Protein AF-A0A345XY57-F1 (afdb_monomer_lite)

Organism: NCBI:txid83291

pLDDT: mean 79.65, std 17.93, range [41.66, 95.31]

Secondary structure (DSSP, 8-state):
--PPPP-----EEEEEEE-TTS-EEEEEEEEEEEEEE-GGG-EEEEEEEEEEEEEGGG--PPTT---TTS-EE-S-S-GGGGSPPPPPHHHHHHTT-

Sequence (97 aa):
MYTPEEEMVVMRLLAWRRAEDGTWWAHCGLRLWSVAVGEGGRTRAVPRVVTSWVPADRLQPIPEEDYAEVPRITGGRSAAAQQPRRPTLEERTRRSR

Foldseek 3Di:
DDDPDPDDDDWDFAAWEAAPVRWIKTKTWDWDWDWDQDPPRDIDTDIDIDIAIDGPVPDDDDPPDDCPPHYYDYDDHDRVVVDPDPQPPVNVVVVVD

Structure (mmCIF, N/CA/C/O backbone):
data_AF-A0A345XY57-F1
#
_entry.id   AF-A0A345XY57-F1
#
loop_
_atom_site.group_PDB
_atom_site.id
_atom_site.type_symbol
_atom_site.label_atom_id
_atom_site.label_alt_id
_atom_site.label_comp_id
_atom_site.label_asym_id
_atom_site.label_entity_id
_atom_site.label_seq_id
_atom_site.pdbx_PDB_ins_code
_atom_site.Cartn_x
_atom_site.Cartn_y
_atom_site.Cartn_z
_atom_site.occupancy
_atom_site.B_iso_or_equiv
_atom_site.auth_seq_id
_atom_site.auth_comp_id
_atom_site.auth_asym_id
_atom_site.auth_atom_id
_atom_site.pdbx_PDB_model_num
ATOM 1 N N . MET A 1 1 ? -1.771 34.466 -5.415 1.00 41.66 1 MET A N 1
ATOM 2 C CA . MET A 1 1 ? -0.640 33.829 -4.712 1.00 41.66 1 MET A CA 1
ATOM 3 C C . MET A 1 1 ? -1.144 32.456 -4.309 1.00 41.66 1 MET A C 1
ATOM 5 O O . MET A 1 1 ? -1.981 32.387 -3.424 1.00 41.66 1 MET A O 1
ATOM 9 N N . TYR A 1 2 ? -0.798 31.414 -5.066 1.00 43.56 2 TYR A N 1
ATOM 10 C CA . TYR A 1 2 ? -1.266 30.054 -4.795 1.00 43.56 2 TYR A CA 1
ATOM 11 C C . TYR A 1 2 ? -0.288 29.424 -3.805 1.00 43.56 2 TYR A C 1
ATOM 13 O O . TYR A 1 2 ? 0.888 29.260 -4.123 1.00 43.56 2 TYR A O 1
ATOM 21 N N . THR A 1 3 ? -0.742 29.154 -2.585 1.00 51.78 3 THR A N 1
ATOM 22 C CA . THR A 1 3 ? -0.071 28.196 -1.702 1.00 51.78 3 THR A CA 1
ATOM 23 C C . THR A 1 3 ? -0.083 26.840 -2.399 1.00 51.78 3 THR A C 1
ATOM 25 O O . THR A 1 3 ? -1.130 26.490 -2.946 1.00 51.78 3 THR A O 1
ATOM 28 N N . PRO A 1 4 ? 1.032 26.089 -2.433 1.00 51.97 4 PRO A N 1
ATOM 29 C CA . PRO A 1 4 ? 0.988 24.738 -2.964 1.00 51.97 4 PRO A CA 1
ATOM 30 C C . PRO A 1 4 ? -0.015 23.949 -2.122 1.00 51.97 4 PRO A C 1
ATOM 32 O O . PRO A 1 4 ? 0.137 23.841 -0.905 1.00 51.97 4 PRO A O 1
ATOM 35 N N . GLU A 1 5 ? -1.080 23.484 -2.767 1.00 64.88 5 GLU A N 1
ATOM 36 C CA . GLU A 1 5 ? -1.950 22.460 -2.203 1.00 64.88 5 GLU A CA 1
ATOM 37 C C . GLU A 1 5 ? -1.062 21.256 -1.860 1.00 64.88 5 GLU A C 1
ATOM 39 O O . GLU A 1 5 ? -0.089 20.983 -2.569 1.00 64.88 5 GLU A O 1
ATOM 44 N N . GLU A 1 6 ? -1.320 20.595 -0.733 1.00 71.88 6 GLU A N 1
ATOM 45 C CA . GLU A 1 6 ? -0.533 19.438 -0.304 1.00 71.88 6 GLU A CA 1
ATOM 46 C C . GLU A 1 6 ? -0.450 18.422 -1.456 1.00 71.88 6 GLU A C 1
ATOM 48 O O . GLU A 1 6 ? -1.466 17.915 -1.931 1.00 71.88 6 GLU A O 1
ATOM 53 N N . GLU A 1 7 ? 0.760 18.151 -1.955 1.00 76.56 7 GLU A N 1
ATOM 54 C CA . GLU A 1 7 ? 0.948 17.218 -3.066 1.00 76.56 7 GLU A CA 1
ATOM 55 C C . GLU A 1 7 ? 0.620 15.796 -2.591 1.00 76.56 7 GLU A C 1
ATOM 57 O O . GLU A 1 7 ? 1.391 15.166 -1.863 1.00 76.56 7 GLU A O 1
ATOM 62 N N . MET A 1 8 ? -0.537 15.278 -3.004 1.00 81.94 8 MET A N 1
ATOM 63 C CA . MET A 1 8 ? -0.962 13.917 -2.681 1.00 81.94 8 MET A CA 1
ATOM 64 C C . MET A 1 8 ? -0.611 12.937 -3.800 1.00 81.94 8 MET A C 1
ATOM 66 O O . MET A 1 8 ? -0.684 13.258 -4.987 1.00 81.94 8 MET A O 1
ATOM 70 N N . VAL A 1 9 ? -0.299 11.693 -3.428 1.00 87.31 9 VAL A N 1
ATOM 71 C CA . VAL A 1 9 ? -0.106 10.593 -4.379 1.00 87.31 9 VAL A CA 1
ATOM 72 C C . VAL A 1 9 ? -1.076 9.456 -4.086 1.00 87.31 9 VAL A C 1
ATOM 74 O O . VAL A 1 9 ? -1.190 8.989 -2.954 1.00 87.31 9 VAL A O 1
ATOM 77 N N . VAL A 1 10 ? -1.762 8.975 -5.123 1.00 90.62 10 VAL A N 1
ATOM 78 C CA . VAL A 1 10 ? -2.642 7.808 -5.014 1.00 90.62 10 VAL A CA 1
ATOM 79 C C . VAL A 1 10 ? -1.800 6.538 -5.082 1.00 90.62 10 VAL A C 1
ATOM 81 O O . VAL A 1 10 ? -1.054 6.317 -6.037 1.00 90.62 10 VAL A O 1
ATOM 84 N N . MET A 1 11 ? -1.931 5.682 -4.072 1.00 93.38 11 MET A N 1
ATOM 85 C CA . MET A 1 11 ? -1.239 4.397 -3.991 1.00 93.38 11 MET A CA 1
ATOM 86 C C . MET A 1 11 ? -2.243 3.262 -3.815 1.00 93.38 11 MET A C 1
ATOM 88 O O . MET A 1 11 ? -3.301 3.435 -3.218 1.00 93.38 11 MET A O 1
ATOM 92 N N . ARG A 1 12 ? -1.881 2.066 -4.280 1.00 94.25 12 ARG A N 1
ATOM 93 C CA . ARG A 1 12 ? -2.650 0.856 -3.997 1.00 94.25 12 ARG A CA 1
ATOM 94 C C . ARG A 1 12 ? -2.312 0.357 -2.600 1.00 94.25 12 ARG A C 1
ATOM 96 O O . ARG A 1 12 ? -1.152 0.058 -2.326 1.00 94.25 12 ARG A O 1
ATOM 103 N N . LEU A 1 13 ? -3.320 0.196 -1.757 1.00 94.94 13 LEU A N 1
ATOM 104 C CA . LEU A 1 13 ? -3.182 -0.472 -0.472 1.00 94.94 13 LEU A CA 1
ATOM 105 C C . LEU A 1 13 ? -3.074 -1.994 -0.682 1.00 94.94 13 LEU A C 1
ATOM 107 O O . LEU A 1 13 ? -3.889 -2.592 -1.381 1.00 94.94 13 LEU A O 1
ATOM 111 N N . LEU A 1 14 ? -2.028 -2.607 -0.130 1.00 95.00 14 LEU A N 1
ATOM 112 C CA . LEU A 1 14 ? -1.687 -4.022 -0.327 1.00 95.00 14 LEU A CA 1
ATOM 113 C C . LEU A 1 14 ? -1.885 -4.857 0.939 1.00 95.00 14 LEU A C 1
ATOM 115 O O . LEU A 1 14 ? -2.245 -6.024 0.835 1.00 95.00 14 LEU A O 1
ATOM 119 N N . ALA A 1 15 ? -1.630 -4.283 2.115 1.00 95.25 15 ALA A N 1
ATOM 120 C CA . ALA A 1 15 ? -1.835 -4.939 3.402 1.00 95.25 15 ALA A CA 1
ATOM 121 C C . ALA A 1 15 ? -1.864 -3.917 4.542 1.00 95.25 15 ALA A C 1
ATOM 123 O O . ALA A 1 15 ? -1.250 -2.854 4.455 1.00 95.25 15 ALA A O 1
ATOM 124 N N . TRP A 1 16 ? -2.490 -4.290 5.650 1.00 94.56 16 TRP A N 1
ATOM 125 C CA . TRP A 1 16 ? -2.363 -3.627 6.940 1.00 94.56 16 TRP A CA 1
ATOM 126 C C . TRP A 1 16 ? -1.501 -4.445 7.879 1.00 94.56 16 TRP A C 1
ATOM 128 O O . TRP A 1 16 ? -1.486 -5.676 7.843 1.00 94.56 16 TRP A O 1
ATOM 138 N N . ARG A 1 17 ? -0.835 -3.758 8.795 1.00 93.50 17 ARG A N 1
ATOM 139 C CA . ARG A 1 17 ? -0.089 -4.396 9.863 1.00 93.50 17 ARG A CA 1
ATOM 140 C C . ARG A 1 17 ? -0.140 -3.573 11.133 1.00 93.50 17 ARG A C 1
ATOM 142 O O . ARG A 1 17 ? 0.057 -2.364 11.094 1.00 93.50 17 ARG A O 1
ATOM 149 N N . ARG A 1 18 ? -0.329 -4.255 12.259 1.00 91.31 18 ARG A N 1
ATOM 150 C CA . ARG A 1 18 ? -0.206 -3.655 13.587 1.00 91.31 18 ARG A CA 1
ATOM 151 C C . ARG A 1 18 ? 1.182 -3.952 14.152 1.00 91.31 18 ARG A C 1
ATOM 153 O O . ARG A 1 18 ? 1.618 -5.106 14.139 1.00 91.31 18 ARG A O 1
ATOM 160 N N . ALA A 1 19 ? 1.899 -2.918 14.573 1.00 85.94 19 ALA A N 1
ATOM 161 C CA . ALA A 1 19 ? 3.155 -3.045 15.302 1.00 85.94 19 ALA A CA 1
ATOM 162 C C . ALA A 1 19 ? 2.898 -3.433 16.771 1.00 85.94 19 ALA A C 1
ATOM 164 O O . ALA A 1 19 ? 1.763 -3.387 17.247 1.00 85.94 19 ALA A O 1
ATOM 165 N N . GLU A 1 20 ? 3.954 -3.839 17.479 1.00 85.50 20 GLU A N 1
ATOM 166 C CA . GLU A 1 20 ? 3.884 -4.246 18.894 1.00 85.50 20 GLU A CA 1
ATOM 167 C C . GLU A 1 20 ? 3.427 -3.102 19.809 1.00 85.50 20 GLU A C 1
ATOM 169 O O . GLU A 1 20 ? 2.699 -3.334 20.768 1.00 85.50 20 GLU A O 1
ATOM 174 N N . ASP A 1 21 ? 3.775 -1.862 19.459 1.00 86.69 21 ASP A N 1
ATOM 175 C CA . ASP A 1 21 ? 3.328 -0.640 20.140 1.00 86.69 21 ASP A CA 1
ATOM 176 C C . ASP A 1 21 ? 1.856 -0.274 19.852 1.00 86.69 21 ASP A C 1
ATOM 178 O O . ASP A 1 21 ? 1.349 0.735 20.335 1.00 86.69 21 ASP A O 1
ATOM 182 N N . GLY A 1 22 ? 1.153 -1.089 19.061 1.00 87.50 22 GLY A N 1
ATOM 183 C CA . GLY A 1 22 ? -0.241 -0.882 18.693 1.00 87.50 22 GLY A CA 1
ATOM 184 C C . GLY A 1 22 ? -0.459 0.000 17.462 1.00 87.50 22 GLY A C 1
ATOM 185 O O . GLY A 1 22 ? -1.602 0.058 17.000 1.00 87.50 22 GLY A O 1
ATOM 186 N N . THR A 1 23 ? 0.591 0.610 16.900 1.00 90.19 23 THR A N 1
ATOM 187 C CA . THR A 1 23 ? 0.527 1.485 15.717 1.00 90.19 23 THR A CA 1
ATOM 188 C C . THR A 1 23 ? 0.170 0.702 14.458 1.00 90.19 23 THR A C 1
ATOM 190 O O . THR A 1 23 ? 0.717 -0.375 14.201 1.00 90.19 23 THR A O 1
ATOM 193 N N . TRP A 1 24 ? -0.710 1.262 13.627 1.00 92.12 24 TRP A N 1
ATOM 194 C CA . TRP A 1 24 ? -1.053 0.695 12.325 1.00 92.12 24 TRP A CA 1
ATOM 195 C C . TRP A 1 24 ? -0.174 1.250 11.205 1.00 92.12 24 TRP A C 1
ATOM 197 O O . TRP A 1 24 ? 0.068 2.451 11.098 1.00 92.12 24 TRP A O 1
ATOM 207 N N . TRP A 1 25 ? 0.267 0.343 10.344 1.00 94.44 25 TRP A N 1
ATOM 208 C CA . TRP A 1 25 ? 1.042 0.612 9.144 1.00 94.44 25 TRP A CA 1
ATOM 209 C C . TRP A 1 25 ? 0.347 -0.016 7.946 1.00 94.44 25 TRP A C 1
ATOM 211 O O . TRP A 1 25 ? -0.166 -1.135 8.033 1.00 94.44 25 TRP A O 1
ATOM 221 N N . ALA A 1 26 ? 0.383 0.675 6.819 1.00 94.50 26 ALA A N 1
ATOM 222 C CA . ALA A 1 26 ? -0.129 0.187 5.551 1.00 94.50 26 ALA A CA 1
ATOM 223 C C . ALA A 1 26 ? 1.027 -0.093 4.595 1.00 94.50 26 ALA A C 1
ATOM 225 O O . ALA A 1 26 ? 1.956 0.704 4.454 1.00 94.50 26 ALA A O 1
ATOM 226 N N . HIS A 1 27 ? 0.982 -1.247 3.943 1.00 95.31 27 HIS A N 1
ATOM 227 C CA . HIS A 1 27 ? 1.857 -1.571 2.830 1.00 95.31 27 HIS A CA 1
ATOM 228 C C . HIS A 1 27 ? 1.213 -1.027 1.568 1.00 95.31 27 HIS A C 1
ATOM 230 O O . HIS A 1 27 ? 0.144 -1.482 1.172 1.00 95.31 27 HIS A O 1
ATOM 236 N N . CYS A 1 28 ? 1.856 -0.050 0.948 1.00 94.69 28 CYS A N 1
ATOM 237 C CA . CYS A 1 28 ? 1.338 0.637 -0.22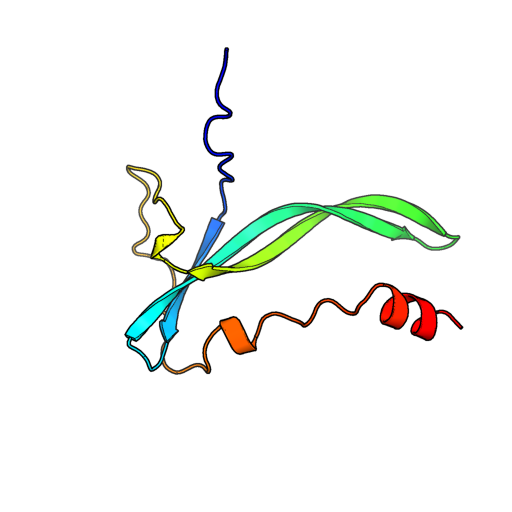3 1.00 94.69 28 CYS A CA 1
ATOM 238 C C . CYS A 1 28 ? 2.232 0.362 -1.432 1.00 94.69 28 CYS A C 1
ATOM 240 O O . CYS A 1 28 ? 3.460 0.354 -1.322 1.00 94.69 28 CYS A O 1
ATOM 242 N N . GLY A 1 29 ? 1.619 0.162 -2.596 1.00 94.88 29 GLY A N 1
ATOM 243 C CA . GLY A 1 29 ? 2.282 0.007 -3.885 1.00 94.88 29 GLY A CA 1
ATOM 244 C C . GLY A 1 29 ? 1.971 1.169 -4.823 1.00 94.88 29 GLY A C 1
ATOM 245 O O . GLY A 1 29 ? 0.813 1.534 -5.004 1.00 94.88 29 GLY A O 1
ATOM 246 N N . LEU A 1 30 ? 2.999 1.712 -5.468 1.00 93.94 30 LEU A N 1
ATOM 247 C CA . LEU A 1 30 ? 2.889 2.763 -6.477 1.00 93.94 30 LEU A CA 1
ATOM 248 C C . LEU A 1 30 ? 3.571 2.312 -7.768 1.00 93.94 30 LEU A C 1
ATOM 250 O O . LEU A 1 30 ? 4.695 1.808 -7.742 1.00 93.94 30 LEU A O 1
ATOM 254 N N . ARG A 1 31 ? 2.900 2.487 -8.909 1.00 92.31 31 ARG A N 1
ATOM 255 C CA . ARG A 1 31 ? 3.516 2.274 -10.223 1.00 92.31 31 ARG A CA 1
ATOM 256 C C . ARG A 1 31 ? 4.299 3.523 -10.607 1.00 92.31 31 ARG A C 1
ATOM 258 O O . ARG A 1 31 ? 3.714 4.578 -10.809 1.00 92.31 31 ARG A O 1
ATOM 265 N N . LEU A 1 32 ? 5.612 3.377 -10.720 1.00 91.81 32 LEU A N 1
ATOM 266 C CA . LEU A 1 32 ? 6.534 4.421 -11.149 1.00 91.81 32 LEU A CA 1
ATOM 267 C C . LEU A 1 32 ? 7.302 3.962 -12.387 1.00 91.81 32 LEU A C 1
ATOM 269 O O . LEU A 1 32 ? 7.477 2.766 -12.625 1.00 91.81 32 LEU A O 1
ATOM 273 N N . TRP A 1 33 ? 7.813 4.917 -13.154 1.00 92.44 33 TRP A N 1
ATOM 274 C CA . TRP A 1 33 ? 8.801 4.630 -14.186 1.00 92.44 33 TRP A CA 1
ATOM 275 C C . TRP A 1 33 ? 10.180 4.450 -13.549 1.00 92.44 33 TRP A C 1
ATOM 277 O O . TRP A 1 33 ? 10.590 5.219 -12.682 1.00 92.44 33 TRP A O 1
ATOM 287 N N . SER A 1 34 ? 10.897 3.413 -13.970 1.00 90.19 34 SER A N 1
ATOM 288 C CA . SER A 1 34 ? 12.264 3.124 -13.545 1.00 90.19 34 SER A CA 1
ATOM 289 C C . SER A 1 34 ? 13.180 2.992 -14.756 1.00 90.19 34 SER A C 1
ATOM 291 O O . SER A 1 34 ? 12.715 2.811 -15.881 1.00 90.19 34 SER A O 1
ATOM 293 N N . VAL A 1 35 ? 14.487 3.077 -14.525 1.00 92.25 35 VAL A N 1
ATOM 294 C CA . VAL A 1 35 ? 15.500 2.904 -15.566 1.00 92.25 35 VAL A CA 1
ATOM 295 C C . VAL A 1 35 ? 15.995 1.464 -15.525 1.00 92.25 35 VAL A C 1
ATOM 297 O O . VAL A 1 35 ? 16.536 1.023 -14.512 1.00 92.25 35 VAL A O 1
ATOM 300 N N . ALA A 1 36 ? 15.820 0.740 -16.626 1.00 90.06 36 ALA A N 1
ATOM 301 C CA . ALA A 1 36 ? 16.468 -0.544 -16.857 1.00 90.06 36 ALA A CA 1
ATOM 302 C C . ALA A 1 36 ? 17.685 -0.348 -17.766 1.00 90.06 36 ALA A C 1
ATOM 304 O O . ALA A 1 36 ? 17.610 0.404 -18.740 1.00 90.06 36 ALA A O 1
ATOM 305 N N . VAL A 1 37 ? 18.785 -1.032 -17.452 1.00 92.50 37 VAL A N 1
ATOM 306 C CA . VAL A 1 37 ? 19.979 -1.095 -18.304 1.00 92.50 37 VAL A CA 1
ATOM 307 C C . VAL A 1 37 ? 19.977 -2.456 -18.989 1.00 92.50 37 VAL A C 1
ATOM 309 O O . VAL A 1 37 ? 20.011 -3.482 -18.315 1.00 92.50 37 VAL A O 1
ATOM 312 N N . GLY A 1 38 ? 19.856 -2.458 -20.314 1.00 87.62 38 GLY A N 1
ATOM 313 C CA . GLY A 1 38 ? 19.911 -3.664 -21.135 1.00 87.62 38 GLY A CA 1
ATOM 314 C C . GLY A 1 38 ? 21.340 -4.052 -21.511 1.00 87.62 38 GLY A C 1
ATOM 315 O O . GLY A 1 38 ? 22.300 -3.324 -21.240 1.00 87.62 38 GLY A O 1
ATOM 316 N N . GLU A 1 39 ? 21.475 -5.191 -22.187 1.00 86.69 39 GLU A N 1
ATOM 317 C CA . GLU A 1 39 ? 22.749 -5.618 -22.769 1.00 86.69 39 GLU A CA 1
ATOM 318 C C . GLU A 1 39 ? 23.293 -4.549 -23.733 1.00 86.69 39 GLU A C 1
ATOM 320 O O . GLU A 1 39 ? 22.552 -3.929 -24.502 1.00 86.69 39 GLU A O 1
ATOM 325 N N . GLY A 1 40 ? 24.597 -4.273 -23.644 1.00 87.50 40 GLY A N 1
ATOM 326 C CA . GLY A 1 40 ? 25.244 -3.191 -24.393 1.00 87.50 40 GLY A CA 1
ATOM 327 C C . GLY A 1 40 ? 25.057 -1.785 -23.803 1.00 87.50 40 GLY A C 1
ATOM 328 O O . GLY A 1 40 ? 25.365 -0.804 -24.474 1.00 87.50 40 GLY A O 1
ATOM 329 N N . GLY A 1 41 ? 24.545 -1.658 -22.572 1.00 89.81 41 GLY A N 1
ATOM 330 C CA . GLY A 1 41 ? 24.497 -0.385 -21.837 1.00 89.81 41 GLY A CA 1
ATOM 331 C C . GLY A 1 41 ? 23.355 0.555 -22.237 1.00 89.81 41 GLY A C 1
ATOM 332 O O . GLY A 1 41 ? 23.284 1.683 -21.750 1.00 89.81 41 GLY A O 1
ATOM 333 N N . ARG A 1 42 ? 22.434 0.108 -23.100 1.00 90.94 42 ARG A N 1
ATOM 334 C CA . ARG A 1 42 ? 21.255 0.895 -23.488 1.00 90.94 42 ARG A CA 1
ATOM 335 C C . ARG A 1 42 ? 20.294 1.030 -22.310 1.00 90.94 42 ARG A C 1
ATOM 337 O O . ARG A 1 42 ? 19.950 0.038 -21.670 1.00 90.94 42 ARG A O 1
ATOM 344 N N . THR A 1 43 ? 19.822 2.246 -22.054 1.00 95.25 43 THR A N 1
ATOM 345 C CA . THR A 1 43 ? 18.839 2.528 -21.003 1.00 95.25 43 THR A CA 1
ATOM 346 C C . THR A 1 43 ? 17.426 2.592 -21.576 1.00 95.25 43 THR A C 1
ATOM 348 O O . THR A 1 43 ? 17.200 3.102 -22.673 1.00 95.25 43 THR A O 1
ATOM 351 N N . ARG A 1 44 ? 16.450 2.063 -20.834 1.00 92.81 44 ARG A N 1
ATOM 352 C CA . ARG A 1 44 ? 15.027 2.135 -21.187 1.00 92.81 44 ARG A CA 1
ATOM 353 C C . ARG A 1 44 ? 14.186 2.449 -19.955 1.00 92.81 44 ARG A C 1
ATOM 355 O O . ARG A 1 44 ? 14.408 1.876 -18.889 1.00 92.81 44 ARG A O 1
ATOM 362 N N . ALA A 1 45 ? 13.190 3.317 -20.124 1.00 94.31 45 ALA A N 1
ATOM 363 C CA . ALA A 1 45 ? 12.145 3.517 -19.129 1.00 94.31 45 ALA A CA 1
ATOM 364 C C . ALA A 1 45 ? 11.201 2.304 -19.109 1.00 94.31 45 ALA A C 1
ATOM 366 O O . ALA A 1 45 ? 10.630 1.930 -20.138 1.00 94.31 45 ALA A O 1
ATOM 367 N N . VAL A 1 46 ? 11.041 1.685 -17.942 1.00 94.25 46 VAL A N 1
ATOM 368 C CA . VAL A 1 46 ? 10.142 0.543 -17.733 1.00 94.25 46 VAL A CA 1
ATOM 369 C C . VAL A 1 46 ? 9.211 0.805 -16.548 1.00 94.25 46 VAL A C 1
ATOM 371 O O . VAL A 1 46 ? 9.653 1.376 -15.546 1.00 94.25 46 VAL A O 1
ATOM 374 N N . PRO A 1 47 ? 7.928 0.411 -16.626 1.00 93.19 47 PRO A N 1
ATOM 375 C CA . PRO A 1 47 ? 7.020 0.547 -15.498 1.00 93.19 47 PRO A CA 1
ATOM 376 C C . PRO A 1 47 ? 7.407 -0.453 -14.403 1.00 93.19 47 PRO A C 1
ATOM 378 O O . PRO A 1 47 ? 7.656 -1.629 -14.675 1.00 93.19 47 PRO A O 1
ATOM 381 N N . ARG A 1 48 ? 7.444 -0.003 -13.149 1.00 92.38 48 ARG A N 1
ATOM 382 C CA . ARG A 1 48 ? 7.752 -0.841 -11.987 1.00 92.38 48 ARG A CA 1
ATOM 383 C C . ARG A 1 48 ? 6.852 -0.484 -10.813 1.00 92.38 48 ARG A C 1
ATOM 385 O O . ARG A 1 48 ? 6.596 0.685 -10.546 1.00 92.38 48 ARG A O 1
ATOM 392 N N . VAL A 1 49 ? 6.398 -1.498 -10.082 1.00 92.50 49 VAL A N 1
ATOM 393 C CA . VAL A 1 49 ? 5.748 -1.286 -8.785 1.00 92.50 49 VAL A CA 1
ATOM 394 C C . VAL A 1 49 ? 6.832 -1.100 -7.730 1.00 92.50 49 VAL A C 1
ATOM 396 O O . VAL A 1 49 ? 7.684 -1.970 -7.544 1.00 92.50 49 VAL A O 1
ATOM 399 N N . VAL A 1 50 ? 6.800 0.038 -7.048 1.00 91.25 50 VAL A N 1
ATOM 400 C CA . VAL A 1 50 ? 7.589 0.305 -5.848 1.00 91.25 50 VAL A CA 1
ATOM 401 C C . VAL A 1 50 ? 6.655 0.187 -4.658 1.00 91.25 50 VAL A C 1
ATOM 403 O O . VAL A 1 50 ? 5.556 0.735 -4.678 1.00 91.25 50 VAL A O 1
ATOM 406 N N . THR A 1 51 ? 7.082 -0.535 -3.629 1.00 93.94 51 THR A N 1
ATOM 407 C CA . THR A 1 51 ? 6.289 -0.701 -2.413 1.00 93.94 51 THR A CA 1
ATOM 408 C C . THR A 1 51 ? 6.975 -0.065 -1.220 1.00 93.94 51 THR A C 1
ATOM 410 O O . THR A 1 51 ? 8.195 -0.167 -1.093 1.00 93.94 51 THR A O 1
ATOM 413 N N . SER A 1 52 ? 6.195 0.521 -0.320 1.00 90.00 52 SER A N 1
ATOM 414 C CA . SER A 1 52 ? 6.677 1.051 0.953 1.00 90.00 52 SER A CA 1
ATOM 415 C C . SER A 1 52 ? 5.665 0.781 2.055 1.00 90.00 52 SER A C 1
ATOM 417 O O . SER A 1 52 ? 4.476 0.625 1.793 1.00 90.00 52 SER A O 1
ATOM 419 N N . TRP A 1 53 ? 6.143 0.751 3.293 1.00 92.25 53 TRP A N 1
ATOM 420 C CA . TRP A 1 53 ? 5.282 0.861 4.462 1.00 92.25 53 TRP A CA 1
ATOM 421 C C . TRP A 1 53 ? 5.094 2.332 4.816 1.00 92.25 53 TRP A C 1
ATOM 423 O O . TRP A 1 53 ? 6.064 3.094 4.815 1.00 92.25 53 TRP A O 1
ATOM 433 N N . VAL A 1 54 ? 3.854 2.716 5.094 1.00 92.12 54 VAL A N 1
ATOM 434 C CA . VAL A 1 54 ? 3.446 4.081 5.431 1.00 92.12 54 VAL A CA 1
ATOM 435 C C . VAL A 1 54 ? 2.650 4.040 6.741 1.00 92.12 54 VAL A C 1
ATOM 437 O O . VAL A 1 54 ? 1.821 3.139 6.906 1.00 92.12 54 VAL A O 1
ATOM 440 N N . PRO A 1 55 ? 2.903 4.956 7.690 1.00 91.94 55 PRO A N 1
ATOM 441 C CA . PRO A 1 55 ? 2.068 5.108 8.878 1.00 91.94 55 PRO A CA 1
ATOM 442 C C . PRO A 1 55 ? 0.604 5.387 8.510 1.00 91.94 55 PRO A C 1
ATOM 444 O O . PRO A 1 55 ? 0.336 6.146 7.580 1.00 91.94 55 PRO A O 1
ATOM 447 N N . ALA A 1 56 ? -0.346 4.776 9.222 1.00 92.00 56 ALA A N 1
ATOM 448 C CA . ALA A 1 56 ? -1.769 4.919 8.903 1.00 92.00 56 ALA A CA 1
ATOM 449 C C . ALA A 1 56 ? -2.286 6.366 9.037 1.00 92.00 56 ALA A C 1
ATOM 451 O O . ALA A 1 56 ? -3.181 6.757 8.298 1.00 92.00 56 ALA A O 1
ATOM 452 N N . ASP A 1 57 ? -1.698 7.168 9.927 1.00 91.38 57 ASP A N 1
ATOM 453 C CA . ASP A 1 57 ? -2.021 8.588 10.136 1.00 91.38 57 ASP A CA 1
ATOM 454 C C . ASP A 1 57 ? -1.585 9.498 8.973 1.00 91.38 57 ASP A C 1
ATOM 456 O O . ASP A 1 57 ? -1.974 10.661 8.916 1.00 91.38 57 ASP A O 1
ATOM 460 N N . ARG A 1 58 ? -0.784 8.980 8.033 1.00 89.81 58 ARG A N 1
ATOM 461 C CA . ARG A 1 58 ? -0.352 9.678 6.811 1.00 89.81 58 ARG A CA 1
ATOM 462 C C . ARG A 1 58 ? -1.154 9.283 5.576 1.00 89.81 58 ARG A C 1
ATOM 464 O O . ARG A 1 58 ? -0.794 9.686 4.473 1.00 89.81 58 ARG A O 1
ATOM 471 N N . LEU A 1 59 ? -2.190 8.465 5.738 1.00 90.56 59 LEU A N 1
ATOM 472 C CA . LEU A 1 59 ? -3.028 8.003 4.641 1.00 90.56 59 LEU A CA 1
ATOM 473 C C . LEU A 1 59 ? -4.422 8.601 4.741 1.00 90.56 59 LEU A C 1
ATOM 475 O O . LEU A 1 59 ? -5.043 8.598 5.801 1.00 90.56 59 LEU A O 1
ATOM 479 N N . GLN A 1 60 ? -4.932 9.031 3.593 1.00 91.88 60 GLN A N 1
ATOM 480 C CA . GLN A 1 60 ? -6.327 9.391 3.420 1.00 91.88 60 GLN A CA 1
ATOM 481 C C . GLN A 1 60 ? -7.009 8.289 2.595 1.00 91.88 60 GLN A C 1
ATOM 483 O O . GLN A 1 60 ? -6.599 8.058 1.454 1.00 91.88 60 GLN A O 1
ATOM 488 N N . PRO A 1 61 ? -8.001 7.567 3.149 1.00 90.19 61 PRO A N 1
ATOM 489 C CA . PRO A 1 61 ? -8.773 6.610 2.369 1.00 90.19 61 PRO A CA 1
ATOM 490 C C . PRO A 1 61 ? -9.586 7.348 1.306 1.00 90.19 61 PRO A C 1
ATOM 492 O O . PRO A 1 61 ? -10.087 8.451 1.542 1.00 90.19 61 PRO A O 1
ATOM 495 N N . ILE A 1 62 ? -9.723 6.727 0.140 1.00 90.75 62 ILE A N 1
ATOM 496 C CA . ILE A 1 62 ? -10.603 7.243 -0.904 1.00 90.75 62 ILE A CA 1
ATOM 497 C C . ILE A 1 62 ? -12.042 6.913 -0.478 1.00 90.75 62 ILE A C 1
ATOM 499 O O . ILE A 1 62 ? -12.300 5.769 -0.090 1.00 90.75 62 ILE A O 1
ATOM 503 N N . PRO A 1 63 ? -12.969 7.888 -0.489 1.00 90.06 63 PRO A N 1
ATOM 504 C CA . PRO A 1 63 ? -14.370 7.624 -0.183 1.00 90.06 63 PRO A CA 1
ATOM 505 C C . PRO A 1 63 ? -14.940 6.526 -1.085 1.00 90.06 63 PRO A C 1
ATOM 507 O O . PRO A 1 63 ? -14.562 6.433 -2.247 1.00 90.06 63 PRO A O 1
ATOM 510 N N . GLU A 1 64 ? -15.866 5.727 -0.551 1.00 90.69 64 GLU A N 1
ATOM 511 C CA . GLU A 1 64 ? -16.614 4.686 -1.287 1.00 90.69 64 GLU A CA 1
ATOM 512 C C . GLU A 1 64 ? -15.799 3.462 -1.747 1.00 90.69 64 GLU A C 1
ATOM 514 O O . GLU A 1 64 ? -16.388 2.477 -2.188 1.00 90.69 64 GLU A O 1
ATOM 519 N N . GLU A 1 65 ? -14.477 3.461 -1.573 1.00 89.69 65 GLU A N 1
ATOM 520 C CA . GLU A 1 65 ? -13.649 2.273 -1.793 1.00 89.69 65 GLU A CA 1
ATOM 521 C C . GLU A 1 65 ? -13.818 1.253 -0.657 1.00 89.69 65 GLU A C 1
ATOM 523 O O . GLU A 1 65 ? -13.769 1.592 0.532 1.00 89.69 65 GLU A O 1
ATOM 528 N N . ASP A 1 66 ? -13.974 -0.023 -1.025 1.00 90.69 66 ASP A N 1
ATOM 529 C CA . ASP A 1 66 ? -14.023 -1.123 -0.065 1.00 90.69 66 ASP A CA 1
ATOM 530 C C . ASP A 1 66 ? -12.618 -1.680 0.202 1.00 90.69 66 ASP A C 1
ATOM 532 O O . ASP A 1 66 ? -11.922 -2.186 -0.680 1.00 90.69 66 ASP A O 1
ATOM 536 N N . TYR A 1 67 ? -12.212 -1.616 1.468 1.00 89.25 67 TYR A N 1
ATOM 537 C CA . TYR A 1 67 ? -10.931 -2.123 1.949 1.00 89.25 67 TYR A CA 1
ATOM 538 C C . TYR A 1 67 ? -11.072 -3.390 2.806 1.00 89.25 67 TYR A C 1
ATOM 540 O O . TYR A 1 67 ? -10.098 -3.806 3.441 1.00 89.25 67 TYR A O 1
ATOM 548 N N . ALA A 1 68 ? -12.257 -4.008 2.864 1.00 91.06 68 ALA A N 1
ATOM 549 C CA . ALA A 1 68 ? -12.522 -5.183 3.691 1.00 91.06 68 ALA 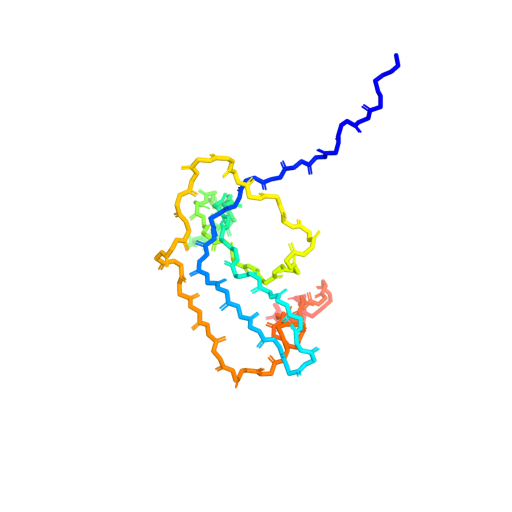A CA 1
ATOM 550 C C . ALA A 1 68 ? -11.623 -6.378 3.336 1.00 91.06 68 ALA A C 1
ATOM 552 O O . ALA A 1 68 ? -11.190 -7.105 4.235 1.00 91.06 68 ALA A O 1
ATOM 553 N N . GLU A 1 69 ? -11.290 -6.537 2.053 1.00 91.25 69 GLU A N 1
ATOM 554 C CA . GLU A 1 69 ? -10.454 -7.630 1.542 1.00 91.25 69 GLU A CA 1
ATOM 555 C C . GLU A 1 69 ? -8.945 -7.394 1.714 1.00 91.25 69 GLU A C 1
ATOM 557 O O . GLU A 1 69 ? -8.142 -8.286 1.433 1.00 91.25 69 GLU A O 1
ATOM 562 N N . VAL A 1 70 ? -8.523 -6.213 2.186 1.00 92.81 70 VAL A N 1
ATOM 563 C CA . VAL A 1 70 ? -7.097 -5.920 2.371 1.00 92.81 70 VAL A CA 1
ATOM 564 C C . VAL A 1 70 ? -6.530 -6.805 3.492 1.00 92.81 70 VAL A C 1
ATOM 566 O O . VAL A 1 70 ? -6.9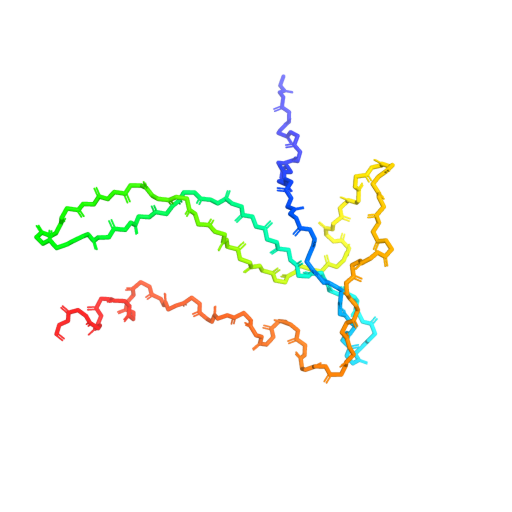74 -6.700 4.643 1.00 92.81 70 VAL A O 1
ATOM 569 N N . PRO A 1 71 ? -5.503 -7.635 3.210 1.00 93.69 71 PRO A N 1
ATOM 570 C CA . PRO A 1 71 ? -4.909 -8.527 4.198 1.00 93.69 71 PRO A CA 1
ATOM 571 C C . PRO A 1 71 ? -4.442 -7.795 5.458 1.00 93.69 71 PRO A C 1
ATOM 573 O O . PRO A 1 71 ? -3.827 -6.731 5.382 1.00 93.69 71 PRO A O 1
ATOM 576 N N . ARG A 1 72 ? -4.668 -8.401 6.629 1.00 92.50 72 ARG A N 1
ATOM 577 C CA . ARG A 1 72 ? -4.162 -7.913 7.921 1.00 92.50 72 ARG A CA 1
ATOM 578 C C . ARG A 1 72 ? -3.087 -8.860 8.443 1.00 92.50 72 ARG A C 1
ATOM 580 O O . ARG A 1 72 ? -3.347 -10.037 8.663 1.00 92.50 72 ARG A O 1
ATOM 587 N N . ILE A 1 73 ? -1.883 -8.341 8.654 1.00 87.38 73 ILE A N 1
ATOM 588 C CA . ILE A 1 73 ? -0.721 -9.105 9.114 1.00 87.38 73 ILE A CA 1
ATOM 589 C C . ILE A 1 73 ? -0.508 -8.849 10.610 1.00 87.38 73 ILE A C 1
ATOM 591 O O . ILE A 1 73 ? -0.421 -7.698 11.049 1.00 87.38 73 ILE A O 1
ATOM 595 N N . THR A 1 74 ? -0.374 -9.919 11.391 1.00 74.94 74 THR A N 1
ATOM 596 C CA . THR A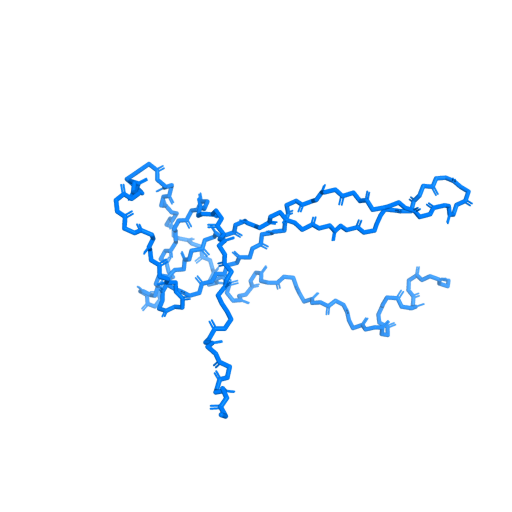 1 74 ? -0.074 -9.883 12.831 1.00 74.94 74 THR A CA 1
ATOM 597 C C . THR A 1 74 ? 1.368 -10.322 13.107 1.00 74.94 74 THR A C 1
ATOM 599 O O . THR A 1 74 ? 1.849 -11.261 12.481 1.00 74.94 74 THR A O 1
ATOM 602 N N . GLY A 1 75 ? 2.055 -9.686 14.066 1.00 63.09 75 GLY A N 1
ATOM 603 C CA . GLY A 1 75 ? 3.266 -10.258 14.685 1.00 63.09 75 GLY A CA 1
ATOM 604 C C . GLY A 1 75 ? 4.608 -10.064 13.959 1.00 63.09 75 GLY A C 1
ATOM 605 O O . GLY A 1 75 ? 5.490 -10.907 14.073 1.00 63.09 75 GLY A O 1
ATOM 606 N N . GLY A 1 76 ? 4.802 -8.973 13.212 1.00 59.38 76 GLY A N 1
ATOM 607 C CA . GLY A 1 76 ? 6.120 -8.644 12.639 1.00 59.38 76 GLY A CA 1
ATOM 608 C C . GLY A 1 76 ? 6.899 -7.597 13.453 1.00 59.38 76 GLY A C 1
ATOM 609 O O . GLY A 1 76 ? 6.287 -6.756 14.111 1.00 59.38 76 GLY A O 1
ATOM 610 N N . ARG A 1 77 ? 8.233 -7.538 13.284 1.00 57.69 77 ARG A N 1
ATOM 611 C CA . ARG A 1 77 ? 9.102 -6.429 13.759 1.00 57.69 77 ARG A CA 1
ATOM 612 C C . ARG A 1 77 ? 8.813 -5.129 13.018 1.00 57.69 77 ARG A C 1
ATOM 614 O O . ARG A 1 77 ? 8.729 -5.180 11.786 1.00 57.69 77 ARG A O 1
ATOM 621 N N . SER A 1 78 ? 8.617 -4.012 13.730 1.00 55.28 78 SER A N 1
ATOM 622 C CA . SER A 1 78 ? 8.140 -2.707 13.211 1.00 55.28 78 SER A CA 1
ATOM 623 C C . SER A 1 78 ? 8.612 -2.391 11.781 1.00 55.28 78 SER A C 1
ATOM 625 O O . SER A 1 78 ? 9.780 -2.585 11.451 1.00 55.28 78 SER A O 1
ATOM 627 N N . ALA A 1 79 ? 7.703 -1.950 10.905 1.00 57.47 79 ALA A N 1
ATOM 628 C CA . ALA A 1 79 ? 7.987 -1.741 9.481 1.00 57.47 79 ALA A CA 1
ATOM 629 C C . ALA A 1 79 ? 9.095 -0.700 9.221 1.00 57.47 79 ALA A C 1
ATOM 631 O O . ALA A 1 79 ? 9.811 -0.805 8.224 1.00 57.47 79 ALA A O 1
ATOM 632 N N . ALA A 1 80 ? 9.310 0.225 10.163 1.00 54.28 80 ALA A N 1
ATOM 633 C CA . ALA A 1 80 ? 10.453 1.136 10.171 1.00 54.28 80 ALA A CA 1
ATOM 634 C C . ALA A 1 80 ? 11.810 0.398 10.141 1.00 54.28 80 ALA A C 1
ATOM 636 O O . ALA A 1 80 ? 12.760 0.872 9.528 1.00 54.28 80 ALA A O 1
ATOM 637 N N . ALA A 1 81 ? 11.895 -0.801 10.728 1.00 53.16 81 ALA A N 1
ATOM 638 C CA . ALA A 1 81 ? 13.100 -1.632 10.722 1.00 53.16 81 ALA A CA 1
ATOM 639 C C . ALA A 1 81 ? 13.303 -2.427 9.414 1.00 53.16 81 ALA A C 1
ATOM 641 O O . ALA A 1 81 ? 14.335 -3.074 9.251 1.00 53.16 81 ALA A O 1
ATOM 642 N N . GLN A 1 82 ? 12.327 -2.409 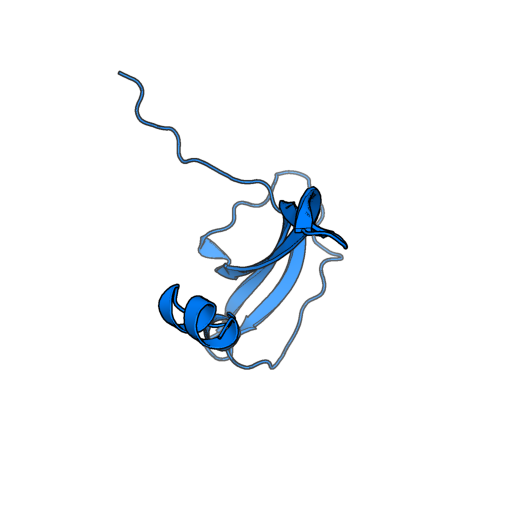8.496 1.00 53.69 82 GLN A N 1
ATOM 643 C CA . GLN A 1 82 ? 12.346 -3.161 7.233 1.00 53.69 82 GLN A CA 1
ATOM 644 C C . GLN A 1 82 ? 12.430 -2.271 5.990 1.00 53.69 82 GLN A C 1
ATOM 646 O O . GLN A 1 82 ? 12.463 -2.793 4.875 1.00 53.69 82 GLN A O 1
ATOM 651 N N . GLN A 1 83 ? 12.495 -0.943 6.141 1.00 54.91 83 GLN A N 1
ATOM 652 C CA . GLN A 1 83 ? 12.911 -0.109 5.019 1.00 54.91 83 GLN A CA 1
ATOM 653 C C . GLN A 1 83 ? 14.335 -0.525 4.630 1.00 54.91 83 GLN A C 1
ATOM 655 O O . GLN A 1 83 ? 15.234 -0.471 5.476 1.00 54.91 83 GLN A O 1
ATOM 660 N N . PR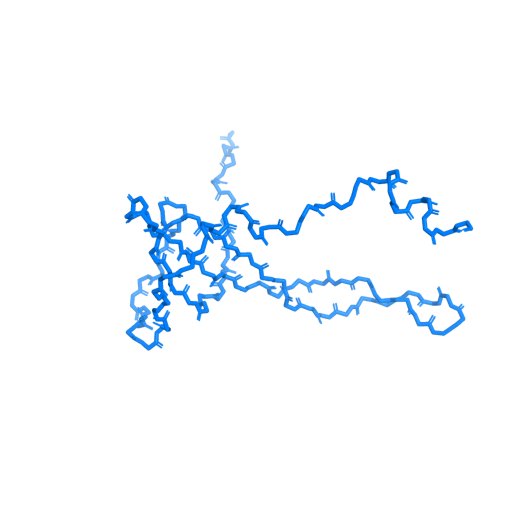O A 1 84 ? 14.578 -0.962 3.380 1.00 47.72 84 PRO A N 1
ATOM 661 C CA . PRO A 1 84 ? 15.940 -1.173 2.933 1.00 47.72 84 PRO A CA 1
ATOM 662 C C . PRO A 1 84 ? 16.665 0.158 3.109 1.00 47.72 84 PRO A C 1
ATOM 664 O O . PRO A 1 84 ? 16.225 1.177 2.567 1.00 47.72 84 PRO A O 1
ATOM 667 N N . ARG A 1 85 ? 17.759 0.163 3.884 1.00 48.25 85 ARG A N 1
ATOM 668 C CA . ARG A 1 85 ? 18.669 1.311 3.913 1.00 48.25 85 ARG A CA 1
ATOM 669 C C . ARG A 1 85 ? 18.974 1.627 2.457 1.00 48.25 85 ARG A C 1
ATOM 671 O O . ARG A 1 85 ? 19.481 0.761 1.743 1.00 48.25 85 ARG A O 1
ATOM 678 N N . ARG A 1 86 ? 18.602 2.823 1.987 1.00 50.88 86 ARG A N 1
ATOM 679 C CA . ARG A 1 86 ? 19.096 3.296 0.695 1.00 50.88 86 ARG A CA 1
ATOM 680 C C . ARG A 1 86 ? 20.617 3.202 0.801 1.00 50.88 86 ARG A C 1
ATOM 682 O O . ARG A 1 86 ? 21.154 3.864 1.689 1.00 50.88 86 ARG A O 1
ATOM 689 N N . PRO A 1 87 ? 21.298 2.392 -0.029 1.00 48.47 87 PRO A N 1
ATOM 690 C CA . PRO A 1 87 ? 22.740 2.474 -0.063 1.00 48.47 87 PRO A CA 1
ATOM 691 C C . PRO A 1 87 ? 23.076 3.910 -0.439 1.00 48.47 87 PRO A C 1
ATOM 693 O O . PRO A 1 87 ? 22.445 4.478 -1.345 1.00 48.47 87 PRO A O 1
ATOM 696 N N . THR A 1 88 ? 23.994 4.518 0.303 1.00 57.03 88 THR A N 1
ATOM 697 C CA . THR A 1 88 ? 24.416 5.884 0.000 1.00 57.03 88 THR A CA 1
ATOM 698 C C . THR A 1 88 ? 24.983 5.922 -1.419 1.00 57.03 88 THR A C 1
ATOM 700 O O . THR A 1 88 ? 25.379 4.895 -1.984 1.00 57.03 88 THR A O 1
ATOM 703 N N . LEU A 1 89 ? 24.994 7.107 -2.038 1.00 52.41 89 LEU A N 1
ATOM 704 C CA . LEU A 1 89 ? 25.577 7.274 -3.372 1.00 52.41 89 LEU A CA 1
ATOM 705 C C . LEU A 1 89 ? 26.999 6.684 -3.416 1.00 52.41 89 LEU A C 1
ATOM 707 O O . LEU A 1 89 ? 27.341 6.005 -4.373 1.00 52.41 89 LEU A O 1
ATOM 711 N N . GLU A 1 90 ? 27.758 6.826 -2.328 1.00 51.25 90 GLU A N 1
ATOM 712 C CA . GLU A 1 90 ? 29.105 6.277 -2.146 1.00 51.25 90 GLU A CA 1
ATOM 713 C C . GLU A 1 90 ? 29.166 4.739 -2.126 1.00 51.25 90 GLU A C 1
ATOM 715 O O . GLU A 1 90 ? 30.068 4.144 -2.722 1.00 51.25 90 GLU A O 1
ATOM 720 N N . GLU A 1 91 ? 28.196 4.065 -1.500 1.00 46.12 91 GLU A N 1
ATOM 721 C CA . GLU A 1 91 ? 28.119 2.596 -1.480 1.00 46.12 91 GLU A CA 1
ATOM 722 C C . GLU A 1 91 ? 27.762 2.012 -2.851 1.00 46.12 91 GLU A C 1
ATOM 724 O O . GLU A 1 91 ? 28.184 0.900 -3.183 1.00 46.12 91 GLU A O 1
ATOM 729 N N . ARG A 1 92 ? 27.019 2.764 -3.673 1.00 52.88 92 ARG A N 1
ATOM 730 C CA . ARG A 1 92 ? 26.724 2.384 -5.061 1.00 52.88 92 ARG A CA 1
ATOM 731 C C . ARG A 1 92 ? 27.960 2.490 -5.949 1.00 52.88 92 ARG A C 1
ATOM 733 O O . ARG A 1 92 ? 28.173 1.609 -6.774 1.00 52.88 92 ARG A O 1
ATOM 740 N N . THR A 1 93 ? 28.799 3.506 -5.753 1.00 52.06 93 THR A N 1
ATOM 741 C CA . THR A 1 93 ? 30.016 3.701 -6.558 1.00 52.06 93 THR A CA 1
ATOM 742 C C . THR A 1 93 ? 31.120 2.698 -6.219 1.00 52.06 93 THR A C 1
ATOM 744 O O . THR A 1 93 ? 31.925 2.367 -7.086 1.00 52.06 93 THR A O 1
ATOM 747 N N . ARG A 1 94 ? 31.161 2.175 -4.983 1.00 51.59 94 ARG A N 1
ATOM 748 C CA . ARG A 1 94 ? 32.141 1.153 -4.563 1.00 51.59 94 ARG A CA 1
ATOM 749 C C . ARG A 1 94 ? 31.898 -0.238 -5.149 1.00 51.59 94 ARG A C 1
ATOM 751 O O . ARG A 1 94 ? 32.858 -0.978 -5.294 1.00 51.59 94 ARG A O 1
ATOM 758 N N . ARG A 1 95 ? 30.653 -0.603 -5.479 1.00 50.78 95 ARG A N 1
ATOM 759 C CA . ARG A 1 95 ? 30.325 -1.916 -6.078 1.00 50.78 95 ARG A CA 1
ATOM 760 C C . ARG A 1 95 ? 30.528 -1.981 -7.595 1.00 50.78 95 ARG A C 1
ATOM 762 O O . ARG A 1 95 ? 30.351 -3.047 -8.172 1.00 50.78 95 ARG A O 1
ATOM 769 N N . SER A 1 96 ? 30.875 -0.858 -8.219 1.00 51.81 96 SER A N 1
ATOM 770 C CA . SER A 1 96 ? 31.130 -0.748 -9.661 1.00 51.81 96 SER A CA 1
ATOM 771 C C . SER A 1 96 ? 32.623 -0.632 -9.995 1.00 51.81 96 SER A C 1
ATOM 773 O O . SER A 1 96 ? 32.957 -0.195 -11.095 1.00 51.81 96 SER A O 1
ATOM 775 N N . ARG A 1 97 ? 33.511 -0.957 -9.048 1.00 44.94 97 ARG A N 1
ATOM 776 C CA . ARG A 1 97 ? 34.962 -1.037 -9.250 1.00 44.94 97 ARG A CA 1
ATOM 777 C C . ARG A 1 97 ? 35.447 -2.460 -9.052 1.00 44.94 97 ARG A C 1
ATOM 779 O O . ARG A 1 97 ? 34.903 -3.122 -8.142 1.00 44.94 97 ARG A O 1
#

Radius of gyration: 17.79 Å; chains: 1; bounding box: 52×44×44 Å